Protein AF-A0A2Z2HRU5-F1 (afdb_monomer_lite)

Radius of gyration: 19.14 Å; chains: 1; bounding box: 54×34×49 Å

Sequence (165 aa):
MQARSKPFLSEEDFSVGLVSFEDIFLFKAVAERPDDIGDMATLVQTDLDFDVIESELERQVKLLGGEFFVTVVSESLERLDENEGIQTPLDDAVHEYYLRYMKGHELRMQLEEDTPKSVSELATELSVSDEEVERRYAYLEQYGFAERTSEGIRDTGKHDEFTRS

Foldseek 3Di:
DVVQWQWDDDDPVDTDTDDDLLVVLLCLLQLPDPCSLVVNVVSVVDPDDVVVNVVVLVVVCVVQLHLVSLLSSQVSQVVNCVPPVDHDPCNVVSVVSNVLRVLLVVLQVVAAAVDADALVRSCVVVVHDSVSSVSSVVRCVSSVQWDADPHHIHGDPDDGNDDRD

InterPro domains:
  IPR036390 Winged helix DNA-binding domain superfamily [SSF46785] (107-152)

pLDDT: mean 95.09, std 4.79, range [61.06, 98.69]

Organism: NCBI:txid745377

Structure (mmCIF, N/CA/C/O backbone):
data_AF-A0A2Z2HRU5-F1
#
_entry.id   AF-A0A2Z2HRU5-F1
#
loop_
_atom_site.group_PDB
_atom_site.id
_atom_site.type_symbol
_atom_site.label_atom_id
_atom_site.label_alt_id
_atom_site.label_comp_id
_atom_site.label_asym_id
_atom_site.label_entity_id
_atom_site.label_seq_id
_atom_site.pdbx_PDB_ins_code
_atom_site.Cartn_x
_atom_site.Cartn_y
_atom_site.Cartn_z
_atom_site.occupancy
_atom_site.B_iso_or_equiv
_atom_site.auth_seq_id
_atom_site.auth_comp_id
_atom_site.auth_asym_id
_atom_site.auth_atom_id
_atom_site.pdbx_PDB_model_num
ATOM 1 N N . MET A 1 1 ? 10.722 -8.686 -4.970 1.00 74.62 1 MET A N 1
ATOM 2 C CA . MET A 1 1 ? 11.668 -8.696 -6.111 1.00 74.62 1 MET A CA 1
ATOM 3 C C . MET A 1 1 ? 12.762 -9.772 -6.004 1.00 74.62 1 MET A C 1
ATOM 5 O O . MET A 1 1 ? 13.002 -10.455 -6.991 1.00 74.62 1 MET A O 1
ATOM 9 N N . GLN A 1 2 ? 13.367 -10.051 -4.834 1.00 76.12 2 GLN A N 1
ATOM 10 C CA . GLN A 1 2 ? 14.401 -11.108 -4.676 1.00 76.12 2 GLN A CA 1
ATOM 11 C C . GLN A 1 2 ? 14.011 -12.474 -5.276 1.00 76.12 2 GLN A C 1
ATOM 13 O O . GLN A 1 2 ? 14.784 -13.073 -6.020 1.00 76.12 2 GLN A O 1
ATOM 18 N N . ALA A 1 3 ? 12.787 -12.940 -5.021 1.00 80.19 3 ALA A N 1
ATOM 19 C CA . ALA A 1 3 ? 12.296 -14.224 -5.525 1.00 80.19 3 ALA A CA 1
ATOM 20 C C . ALA A 1 3 ? 12.125 -14.289 -7.059 1.00 80.19 3 ALA A C 1
ATOM 22 O O . ALA A 1 3 ? 11.909 -15.372 -7.592 1.00 80.19 3 ALA A O 1
ATOM 23 N N . ARG A 1 4 ? 12.194 -13.151 -7.764 1.00 86.69 4 ARG A N 1
ATOM 24 C CA . ARG A 1 4 ? 12.190 -13.076 -9.236 1.00 86.69 4 ARG A CA 1
ATOM 25 C C . ARG A 1 4 ? 13.591 -12.917 -9.832 1.00 86.69 4 ARG A C 1
ATOM 27 O O . ARG A 1 4 ? 13.749 -13.046 -11.044 1.00 86.69 4 ARG A O 1
ATOM 34 N N . SER A 1 5 ? 14.602 -12.647 -9.003 1.00 90.62 5 SER A N 1
ATOM 35 C CA . SER A 1 5 ? 15.974 -12.500 -9.482 1.00 90.62 5 SER A CA 1
ATOM 36 C C . SER A 1 5 ? 16.515 -13.826 -10.024 1.00 90.62 5 SER A C 1
ATOM 38 O O . SER A 1 5 ? 16.274 -14.896 -9.462 1.00 90.62 5 SER A O 1
ATOM 40 N N . LYS A 1 6 ? 17.251 -13.759 -11.135 1.00 91.19 6 LYS A N 1
ATOM 41 C CA . LYS A 1 6 ? 17.913 -14.914 -11.748 1.00 91.19 6 LYS A CA 1
ATOM 42 C C . LYS A 1 6 ? 19.358 -14.975 -11.256 1.00 91.19 6 LYS A C 1
ATOM 44 O O . LYS A 1 6 ? 20.077 -13.997 -11.460 1.00 91.19 6 LYS A O 1
ATOM 49 N N . PRO A 1 7 ? 19.814 -16.085 -10.653 1.00 91.94 7 PRO A N 1
ATOM 50 C CA . PRO A 1 7 ? 21.206 -16.221 -10.245 1.00 91.94 7 PRO A CA 1
ATOM 51 C C . PRO A 1 7 ? 22.148 -16.021 -11.435 1.00 91.94 7 PRO A C 1
ATOM 53 O O . PRO A 1 7 ? 21.916 -16.577 -12.509 1.00 91.94 7 PRO A O 1
ATOM 56 N N . PHE A 1 8 ? 23.203 -15.238 -11.241 1.00 93.94 8 PHE A N 1
ATOM 57 C CA . PHE A 1 8 ? 24.202 -14.955 -12.273 1.00 93.94 8 PHE A CA 1
ATOM 58 C C . PHE A 1 8 ? 25.611 -15.312 -11.821 1.00 93.94 8 PHE A C 1
ATOM 60 O O . PHE A 1 8 ? 26.344 -15.970 -12.554 1.00 93.94 8 PHE A O 1
ATOM 67 N N . LEU A 1 9 ? 25.964 -14.928 -10.597 1.00 93.88 9 LEU A N 1
ATOM 68 C CA . LEU A 1 9 ? 27.232 -15.278 -9.971 1.00 93.88 9 LEU A CA 1
ATOM 69 C C . LEU A 1 9 ? 26.985 -15.608 -8.503 1.00 93.88 9 LEU A C 1
ATOM 71 O O . LEU A 1 9 ? 26.186 -14.945 -7.846 1.00 93.88 9 LEU A O 1
ATOM 75 N N . SER A 1 10 ? 27.670 -16.621 -7.989 1.00 93.88 10 SER A N 1
ATOM 76 C CA . SER A 1 10 ? 27.694 -16.922 -6.562 1.00 93.88 10 SER A CA 1
ATOM 77 C C . SER A 1 10 ? 29.109 -17.328 -6.188 1.00 93.88 10 SER A C 1
ATOM 79 O O . SER A 1 10 ? 29.616 -18.319 -6.705 1.00 93.88 10 SER A O 1
ATOM 81 N N . GLU A 1 11 ? 29.714 -16.554 -5.300 1.00 93.69 11 GLU A N 1
ATOM 82 C CA . GLU A 1 11 ? 31.007 -16.821 -4.670 1.00 93.69 11 GLU A CA 1
ATOM 83 C C . GLU A 1 11 ? 30.781 -17.118 -3.177 1.00 93.69 11 GLU A C 1
ATOM 85 O O . GLU A 1 11 ? 29.647 -17.038 -2.699 1.00 93.69 11 GLU A O 1
ATOM 90 N N . GLU A 1 12 ? 31.834 -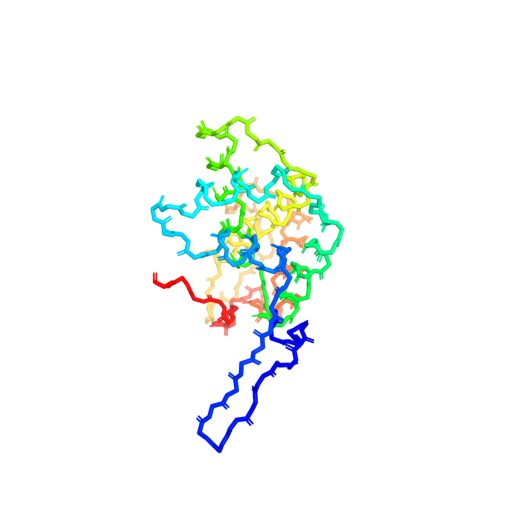17.465 -2.428 1.00 93.06 12 GLU A N 1
ATOM 91 C CA . GLU A 1 12 ? 31.705 -17.781 -0.992 1.00 93.06 12 GLU A CA 1
ATOM 92 C C . GLU A 1 12 ? 31.091 -16.626 -0.179 1.00 93.06 12 GLU A C 1
ATOM 94 O O . GLU A 1 12 ? 30.261 -16.871 0.695 1.00 93.06 12 GLU A O 1
ATOM 99 N N . ASP A 1 13 ? 31.440 -15.378 -0.508 1.00 94.62 13 ASP A N 1
ATOM 100 C CA . ASP A 1 13 ? 31.064 -14.199 0.285 1.00 94.62 13 ASP A CA 1
ATOM 101 C C . ASP A 1 13 ? 29.896 -13.383 -0.294 1.00 94.62 13 ASP A C 1
ATOM 103 O O . ASP A 1 13 ? 29.360 -12.505 0.386 1.00 94.62 13 ASP A O 1
ATOM 107 N N . PHE A 1 14 ? 29.494 -13.611 -1.550 1.00 92.69 14 PHE A N 1
ATOM 108 C CA . PHE A 1 14 ? 28.409 -12.842 -2.166 1.00 92.69 14 PHE A CA 1
ATOM 109 C C . PHE A 1 14 ? 27.714 -13.575 -3.314 1.00 92.69 14 PHE A C 1
ATOM 111 O O . PHE A 1 14 ? 28.268 -14.461 -3.962 1.00 92.69 14 PHE A O 1
ATOM 118 N N . SER A 1 15 ? 26.491 -13.136 -3.610 1.00 91.94 15 SER A N 1
ATOM 119 C CA . SER A 1 15 ? 25.736 -13.565 -4.786 1.00 91.94 15 SER A CA 1
ATOM 120 C C . SER A 1 15 ? 25.254 -12.363 -5.591 1.00 91.94 15 SER A C 1
ATOM 122 O O . SER A 1 15 ? 24.969 -11.296 -5.047 1.00 91.94 15 SER A O 1
ATOM 124 N N . VAL A 1 16 ? 25.182 -12.540 -6.907 1.00 91.88 16 VAL A N 1
ATOM 125 C CA . VAL A 1 16 ? 24.666 -11.571 -7.869 1.00 91.88 16 VAL A CA 1
ATOM 126 C C . VAL A 1 16 ? 23.464 -12.196 -8.554 1.00 91.88 16 VAL A C 1
ATOM 128 O O . VAL A 1 16 ? 23.573 -13.245 -9.197 1.00 91.88 16 VAL A O 1
ATOM 131 N N . GLY A 1 17 ? 22.320 -11.534 -8.421 1.00 92.25 17 GLY A N 1
ATOM 132 C CA . GLY A 1 17 ? 21.105 -11.844 -9.160 1.00 92.25 17 GLY A CA 1
ATOM 133 C C . GLY A 1 17 ? 20.848 -10.786 -10.227 1.00 92.25 17 GLY A C 1
ATOM 134 O O . GLY A 1 17 ? 20.980 -9.593 -9.962 1.00 92.25 17 GLY A O 1
ATOM 135 N N . LEU A 1 18 ? 20.459 -11.215 -11.423 1.00 93.62 18 LEU A N 1
ATOM 136 C CA . LEU A 1 18 ? 19.913 -10.326 -12.444 1.00 93.62 18 LEU A CA 1
ATOM 137 C C . LEU A 1 18 ? 18.430 -10.106 -12.168 1.00 93.62 18 LEU A C 1
ATOM 139 O O . LEU A 1 18 ? 17.693 -11.061 -11.912 1.00 93.62 18 LEU A O 1
ATOM 143 N N . VAL A 1 19 ? 18.001 -8.854 -12.248 1.00 93.50 19 VAL A N 1
ATOM 144 C CA . VAL A 1 19 ? 16.601 -8.446 -12.111 1.00 93.50 19 VAL A CA 1
ATOM 145 C C . VAL A 1 19 ? 16.074 -7.941 -13.448 1.00 93.50 19 VAL A C 1
ATOM 147 O O . VAL A 1 19 ? 16.844 -7.533 -14.318 1.00 93.50 19 VAL A O 1
ATOM 150 N N . SER A 1 20 ? 14.761 -8.033 -13.618 1.00 94.44 20 SER A N 1
ATOM 151 C CA . SER A 1 20 ? 14.069 -7.570 -14.820 1.00 94.44 20 SER A CA 1
ATOM 152 C C . SER A 1 20 ? 13.902 -6.044 -14.821 1.00 94.44 20 SER A C 1
ATOM 154 O O . SER A 1 20 ? 14.050 -5.414 -13.770 1.00 94.44 20 SER A O 1
ATOM 156 N N . PHE A 1 21 ? 13.613 -5.433 -15.975 1.00 96.31 21 PHE A N 1
ATOM 157 C CA . PHE A 1 21 ? 13.366 -3.986 -16.029 1.00 96.31 21 PHE A CA 1
ATOM 158 C C . PHE A 1 21 ? 12.082 -3.599 -15.294 1.00 96.31 21 PHE A C 1
ATOM 160 O O . PHE A 1 21 ? 12.036 -2.530 -14.700 1.00 96.31 21 PHE A O 1
ATOM 167 N N . GLU A 1 22 ? 11.106 -4.501 -15.226 1.00 96.81 22 GLU A N 1
ATOM 168 C CA . GLU A 1 22 ? 9.886 -4.372 -14.431 1.00 96.81 22 GLU A CA 1
ATOM 169 C C . GLU A 1 22 ? 10.207 -4.256 -12.933 1.00 96.81 22 GLU A C 1
ATOM 171 O O . GLU A 1 22 ? 9.690 -3.379 -12.243 1.00 96.81 22 GLU A O 1
ATOM 176 N N . ASP A 1 23 ? 11.108 -5.109 -12.426 1.00 95.06 23 ASP A N 1
ATOM 177 C CA . ASP A 1 23 ? 11.570 -5.020 -11.034 1.00 95.06 23 ASP A CA 1
ATOM 178 C C . ASP A 1 23 ? 12.363 -3.720 -10.804 1.00 95.06 23 ASP A C 1
ATOM 180 O O . ASP A 1 23 ? 12.217 -3.074 -9.770 1.00 95.06 23 ASP A O 1
ATOM 184 N N . ILE A 1 24 ? 13.199 -3.305 -11.765 1.00 95.06 24 ILE A N 1
ATOM 185 C CA . ILE A 1 24 ? 13.955 -2.048 -11.660 1.00 95.06 24 ILE A CA 1
ATOM 186 C C . ILE A 1 24 ? 13.005 -0.847 -11.640 1.00 95.06 24 ILE A C 1
ATOM 188 O O . ILE A 1 24 ? 13.186 0.031 -10.801 1.00 95.06 24 ILE A O 1
ATOM 192 N N . PHE A 1 25 ? 11.984 -0.816 -12.498 1.00 96.75 25 PHE A N 1
ATOM 193 C CA . PHE A 1 25 ? 10.973 0.240 -12.514 1.00 96.75 25 PHE A CA 1
ATOM 194 C C . PHE A 1 25 ? 10.285 0.360 -11.151 1.00 96.75 25 PHE A C 1
ATOM 196 O O . PHE A 1 25 ? 10.243 1.447 -10.578 1.00 96.75 25 PHE A O 1
ATOM 203 N N . LEU A 1 26 ? 9.840 -0.761 -10.575 1.00 95.19 26 LEU A N 1
ATOM 204 C CA . LEU A 1 26 ? 9.202 -0.759 -9.260 1.00 95.19 26 LEU A CA 1
ATOM 205 C C . LEU A 1 26 ? 10.170 -0.351 -8.135 1.00 95.19 26 LEU A C 1
ATOM 207 O O . LEU A 1 26 ? 9.774 0.353 -7.210 1.00 95.19 26 LEU A O 1
ATOM 211 N N . PHE A 1 27 ? 11.450 -0.735 -8.209 1.00 93.56 27 PHE A N 1
ATOM 212 C CA . PHE A 1 27 ? 12.460 -0.241 -7.268 1.00 93.56 27 PHE A CA 1
ATOM 213 C C . PHE A 1 27 ? 12.636 1.275 -7.355 1.00 93.56 27 PHE A C 1
ATOM 215 O O . PHE A 1 27 ? 12.783 1.927 -6.323 1.00 93.56 27 PHE A O 1
ATOM 222 N N . LYS A 1 28 ? 12.635 1.833 -8.568 1.00 95.31 28 LYS A N 1
ATOM 223 C CA . LYS A 1 28 ? 12.759 3.276 -8.796 1.00 95.31 28 LYS A CA 1
ATOM 224 C C . LYS A 1 28 ? 11.549 4.032 -8.262 1.00 95.31 28 LYS A C 1
ATOM 226 O O . LYS A 1 28 ? 11.731 5.010 -7.546 1.00 95.31 28 LYS A O 1
ATOM 231 N N . ALA A 1 29 ? 10.350 3.499 -8.484 1.00 95.00 29 ALA A N 1
ATOM 232 C CA . ALA A 1 29 ? 9.105 4.067 -7.975 1.00 95.00 29 ALA A CA 1
ATOM 233 C C . ALA A 1 29 ? 9.037 4.160 -6.438 1.00 95.00 29 ALA A C 1
ATOM 235 O O . ALA A 1 29 ? 8.213 4.898 -5.910 1.00 95.00 29 ALA A O 1
ATOM 236 N N . VAL A 1 30 ? 9.881 3.428 -5.707 1.00 93.38 30 VAL A N 1
ATOM 237 C CA . VAL A 1 30 ? 9.839 3.372 -4.233 1.00 93.38 30 VAL A CA 1
ATOM 238 C C . VAL A 1 30 ? 11.080 3.981 -3.588 1.00 93.38 30 VAL A C 1
ATOM 240 O O . VAL A 1 30 ? 11.063 4.318 -2.411 1.00 93.38 30 VAL A O 1
ATOM 243 N N . ALA A 1 31 ? 12.185 4.106 -4.323 1.00 90.75 31 ALA A N 1
ATOM 244 C CA . ALA A 1 31 ? 13.446 4.564 -3.751 1.00 90.75 31 ALA A CA 1
ATOM 245 C C . ALA A 1 31 ? 13.527 6.088 -3.564 1.00 90.75 31 ALA A C 1
ATOM 247 O O . ALA A 1 31 ? 14.392 6.547 -2.819 1.00 90.75 31 ALA A O 1
ATOM 248 N N . GLU A 1 32 ? 12.648 6.848 -4.225 1.00 86.44 32 GLU A N 1
ATOM 249 C CA . GLU A 1 32 ? 12.450 8.292 -4.035 1.00 86.44 32 GLU A CA 1
ATOM 250 C C . GLU A 1 32 ? 13.706 9.166 -4.190 1.00 86.44 32 GLU A C 1
ATOM 252 O O . GLU A 1 32 ? 13.787 10.275 -3.653 1.00 86.44 32 GLU A O 1
ATOM 257 N N . ARG A 1 33 ? 14.705 8.712 -4.949 1.00 90.12 33 ARG A N 1
ATOM 258 C CA . ARG A 1 33 ? 15.916 9.500 -5.196 1.00 90.12 33 ARG A CA 1
ATOM 259 C C . ARG A 1 33 ? 15.648 10.562 -6.265 1.00 90.12 33 ARG A C 1
ATOM 261 O O . ARG A 1 33 ? 14.771 10.376 -7.110 1.00 90.12 33 ARG A O 1
ATOM 268 N N . PRO A 1 34 ? 16.425 11.663 -6.277 1.00 88.19 34 PRO A N 1
ATOM 269 C CA . PRO A 1 34 ? 16.215 12.768 -7.214 1.00 88.19 34 PRO A CA 1
ATOM 270 C C . PRO A 1 34 ? 16.119 12.349 -8.688 1.00 88.19 34 PRO A C 1
ATOM 272 O O . PRO A 1 34 ? 15.274 12.876 -9.404 1.00 88.19 34 PRO A O 1
ATOM 275 N N . ASP A 1 35 ? 16.931 11.378 -9.112 1.00 92.75 35 ASP A N 1
ATOM 276 C CA . ASP A 1 35 ? 17.017 10.949 -10.514 1.00 92.75 35 ASP A CA 1
ATOM 277 C C . ASP A 1 35 ? 16.051 9.799 -10.868 1.00 92.75 35 ASP A C 1
ATOM 279 O O . ASP A 1 35 ? 15.930 9.433 -12.037 1.00 92.75 35 ASP A O 1
ATOM 283 N N . ASP A 1 36 ? 15.340 9.224 -9.888 1.00 96.12 36 ASP A N 1
ATOM 284 C CA . ASP A 1 36 ? 14.559 7.999 -10.107 1.00 96.12 36 ASP A CA 1
ATOM 285 C C . ASP A 1 36 ? 13.385 8.213 -11.083 1.00 96.12 36 ASP A C 1
ATOM 287 O O . ASP A 1 36 ? 13.067 7.304 -11.845 1.00 96.12 36 ASP A O 1
ATOM 291 N N . ILE A 1 37 ? 12.793 9.415 -11.140 1.00 96.75 37 ILE A N 1
ATOM 292 C CA . ILE A 1 37 ? 11.711 9.734 -12.093 1.00 96.75 37 ILE A CA 1
ATOM 293 C C . ILE A 1 37 ? 12.220 9.743 -13.543 1.00 96.75 37 ILE A C 1
ATOM 295 O O . ILE A 1 37 ? 11.576 9.177 -14.424 1.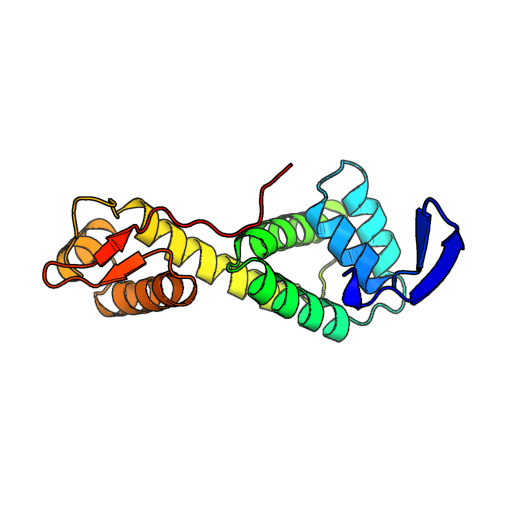00 96.75 37 ILE A O 1
ATOM 299 N N . GLY A 1 38 ? 13.402 10.313 -13.795 1.00 96.19 38 GLY A N 1
ATOM 300 C CA . GLY A 1 38 ? 14.013 10.294 -15.130 1.00 96.19 38 GLY A CA 1
ATOM 301 C C . GLY A 1 38 ? 14.407 8.877 -15.568 1.00 96.19 38 GLY A C 1
ATOM 302 O O . GLY A 1 38 ? 14.242 8.501 -16.734 1.00 96.19 38 GLY A O 1
ATOM 303 N N . ASP A 1 39 ? 14.864 8.054 -14.620 1.00 96.88 39 ASP A N 1
ATOM 304 C CA . ASP A 1 39 ? 15.118 6.631 -14.858 1.00 96.88 39 ASP A CA 1
ATOM 305 C C . ASP A 1 39 ? 13.817 5.876 -15.183 1.00 96.88 39 ASP A C 1
ATOM 307 O O . ASP A 1 39 ? 13.785 5.093 -16.134 1.00 96.88 39 ASP A O 1
ATOM 311 N N . MET A 1 40 ? 12.729 6.133 -14.446 1.00 97.44 40 MET A N 1
ATOM 312 C CA . MET A 1 40 ? 11.402 5.574 -14.732 1.00 97.44 40 MET A CA 1
ATOM 313 C C . MET A 1 40 ? 10.922 5.961 -16.133 1.00 97.44 40 MET A C 1
ATOM 315 O O . MET A 1 40 ? 10.533 5.080 -16.896 1.00 97.44 40 MET A O 1
ATOM 319 N N . ALA A 1 41 ? 11.022 7.236 -16.513 1.00 96.81 41 ALA A N 1
ATOM 320 C CA . ALA A 1 41 ? 10.653 7.710 -17.847 1.00 96.81 41 ALA A CA 1
ATOM 321 C C . ALA A 1 41 ? 11.448 7.011 -18.961 1.00 96.81 41 ALA A C 1
ATOM 323 O O . ALA A 1 41 ? 10.899 6.677 -20.012 1.00 96.81 41 ALA A O 1
ATOM 324 N N . THR A 1 42 ? 12.733 6.739 -18.720 1.00 96.62 42 THR A N 1
ATOM 325 C CA . THR A 1 42 ? 13.578 5.979 -19.653 1.00 96.62 42 THR A CA 1
ATOM 326 C C . THR A 1 42 ? 13.131 4.520 -19.753 1.00 96.62 42 THR A C 1
ATOM 328 O O . THR A 1 42 ? 13.079 3.966 -20.851 1.00 96.62 42 THR A O 1
ATOM 331 N N . LEU A 1 43 ? 12.784 3.889 -18.628 1.00 96.81 43 LEU A N 1
ATOM 332 C CA . LEU A 1 43 ? 12.318 2.501 -18.594 1.00 96.81 43 LEU A CA 1
ATOM 333 C C . LEU A 1 43 ? 10.957 2.336 -19.280 1.00 96.81 43 LEU A C 1
ATOM 335 O O . LEU A 1 43 ? 10.780 1.371 -20.015 1.00 96.81 43 LEU A O 1
ATOM 339 N N . VAL A 1 44 ? 10.026 3.280 -19.122 1.00 95.06 44 VAL A N 1
ATOM 340 C CA . VAL A 1 44 ? 8.702 3.231 -19.777 1.00 95.06 44 VAL A CA 1
ATOM 341 C C . VAL A 1 44 ? 8.798 3.269 -21.307 1.00 95.06 44 VAL A C 1
ATOM 343 O O . VAL A 1 44 ? 7.935 2.728 -21.987 1.00 95.06 44 VAL A O 1
ATOM 346 N N . GLN A 1 45 ? 9.863 3.844 -21.875 1.00 90.38 45 GLN A N 1
ATOM 347 C CA . GLN A 1 45 ? 10.104 3.825 -23.328 1.00 90.38 45 GLN A CA 1
ATOM 348 C C . GLN A 1 45 ? 10.582 2.458 -23.852 1.00 90.38 45 GLN A C 1
ATOM 350 O O . GLN A 1 45 ? 10.778 2.289 -25.059 1.00 90.38 45 GLN A O 1
ATOM 355 N N . THR A 1 46 ? 10.809 1.495 -22.959 1.00 91.19 46 THR A N 1
ATOM 356 C CA . THR A 1 46 ? 11.110 0.103 -23.303 1.00 91.19 46 THR A CA 1
ATOM 357 C C . THR A 1 46 ? 9.819 -0.724 -23.374 1.00 91.19 46 THR A C 1
ATOM 359 O O . THR A 1 46 ? 8.722 -0.194 -23.229 1.00 91.19 46 THR A O 1
ATOM 362 N N . ASP A 1 47 ? 9.929 -2.027 -23.623 1.00 92.50 47 ASP A N 1
ATOM 363 C CA . ASP A 1 47 ? 8.779 -2.941 -23.700 1.00 92.50 47 ASP A CA 1
ATOM 364 C C . ASP A 1 47 ? 8.464 -3.522 -22.308 1.00 92.50 47 ASP A C 1
ATOM 366 O O . ASP A 1 47 ? 8.607 -4.723 -22.086 1.00 92.50 47 ASP A O 1
ATOM 370 N N . LEU A 1 48 ? 8.152 -2.646 -21.339 1.00 96.69 48 LEU A N 1
ATOM 371 C CA . LEU A 1 48 ? 7.784 -3.070 -19.983 1.00 96.69 48 LEU A CA 1
ATOM 372 C C . LEU A 1 48 ? 6.451 -3.816 -19.999 1.00 96.69 48 LEU A C 1
ATOM 374 O O . LEU A 1 48 ? 5.445 -3.310 -20.499 1.00 96.69 48 LEU A O 1
ATOM 378 N N . ASP A 1 49 ? 6.428 -4.977 -19.353 1.00 97.06 49 ASP A N 1
ATOM 379 C CA . ASP A 1 49 ? 5.188 -5.690 -19.065 1.00 97.06 49 ASP A CA 1
ATOM 380 C C . ASP A 1 49 ? 4.571 -5.162 -17.756 1.00 97.06 49 ASP A C 1
ATOM 382 O O . ASP A 1 49 ? 4.997 -5.506 -16.648 1.00 97.06 49 ASP A O 1
ATOM 386 N N . PHE A 1 50 ? 3.572 -4.284 -17.876 1.00 96.38 50 PHE A N 1
ATOM 387 C CA . PHE A 1 50 ? 2.903 -3.682 -16.720 1.00 96.38 50 PHE A CA 1
ATOM 388 C C . PHE A 1 50 ? 2.049 -4.678 -15.925 1.00 96.38 50 PHE A C 1
ATOM 390 O O . PHE A 1 50 ? 1.951 -4.517 -14.709 1.00 96.38 50 PHE A O 1
ATOM 397 N N . ASP A 1 51 ? 1.551 -5.754 -16.541 1.00 96.81 51 ASP A N 1
ATOM 398 C CA . ASP A 1 51 ? 0.817 -6.811 -15.828 1.00 96.81 51 ASP A CA 1
ATOM 399 C C . ASP A 1 51 ? 1.758 -7.541 -14.848 1.00 96.81 51 ASP A C 1
ATOM 401 O O . ASP A 1 51 ? 1.384 -7.932 -13.734 1.00 96.81 51 ASP A O 1
ATOM 405 N N . VAL A 1 52 ? 3.029 -7.698 -15.236 1.00 95.88 52 VAL A N 1
ATOM 406 C CA . VAL A 1 52 ? 4.086 -8.253 -14.377 1.00 95.88 52 VAL A CA 1
ATOM 407 C C . VAL A 1 52 ? 4.453 -7.302 -13.231 1.00 95.88 52 VAL A C 1
ATOM 409 O O . VAL A 1 52 ? 4.801 -7.772 -12.138 1.00 95.88 52 VAL A O 1
ATOM 412 N N . ILE A 1 53 ? 4.401 -5.985 -13.448 1.00 96.56 53 ILE A N 1
ATOM 413 C CA . ILE A 1 53 ? 4.642 -4.984 -12.395 1.00 96.56 53 ILE A CA 1
ATOM 414 C C . ILE A 1 53 ? 3.475 -4.979 -11.401 1.00 96.56 53 ILE A C 1
ATOM 416 O O . ILE A 1 53 ? 3.711 -5.059 -10.195 1.00 96.56 53 ILE A O 1
ATOM 420 N N . GLU A 1 54 ? 2.234 -4.978 -11.888 1.00 96.75 54 GLU A N 1
ATOM 421 C CA . GLU A 1 54 ? 1.021 -5.050 -11.067 1.00 96.75 54 GLU A CA 1
ATOM 422 C C . GLU A 1 54 ? 0.992 -6.327 -10.213 1.00 96.75 54 GLU A C 1
ATOM 424 O O . GLU A 1 54 ? 0.824 -6.279 -8.993 1.00 96.75 54 GLU A O 1
ATOM 429 N N . SER A 1 55 ? 1.299 -7.479 -10.814 1.00 95.75 55 SER A N 1
ATOM 430 C CA . SER A 1 55 ? 1.389 -8.753 -10.089 1.00 95.75 55 SER A CA 1
ATOM 431 C C . SER A 1 55 ? 2.440 -8.728 -8.968 1.00 95.75 55 SER A C 1
ATOM 433 O O . SER A 1 55 ? 2.282 -9.368 -7.922 1.00 95.75 55 SER A O 1
ATOM 435 N N . GLU A 1 56 ? 3.548 -8.009 -9.168 1.00 95.62 56 GLU A N 1
ATOM 436 C CA . GLU A 1 56 ? 4.570 -7.843 -8.135 1.00 95.62 56 GLU A CA 1
ATOM 437 C C . GLU A 1 56 ? 4.145 -6.866 -7.046 1.00 95.62 56 GLU A C 1
ATOM 439 O O . GLU A 1 56 ? 4.419 -7.152 -5.881 1.00 95.62 56 GLU A O 1
ATOM 444 N N . LEU A 1 57 ? 3.460 -5.774 -7.397 1.00 95.50 57 LEU A N 1
ATOM 445 C CA . LEU A 1 57 ? 2.837 -4.847 -6.449 1.00 95.50 57 LEU A CA 1
ATOM 446 C C . LEU A 1 57 ? 1.923 -5.606 -5.482 1.00 95.50 57 LEU A C 1
ATOM 448 O O . LEU A 1 57 ? 2.128 -5.545 -4.268 1.00 95.50 57 LEU A O 1
ATOM 452 N N . GLU A 1 58 ? 0.999 -6.421 -5.999 1.00 95.38 58 GLU A N 1
ATOM 453 C CA . GLU A 1 58 ? 0.115 -7.246 -5.167 1.00 95.38 58 GLU A CA 1
ATOM 454 C C . GLU A 1 58 ? 0.886 -8.205 -4.252 1.00 95.38 58 GLU A C 1
ATOM 456 O O . GLU A 1 58 ? 0.502 -8.459 -3.104 1.00 95.38 58 GLU A O 1
ATOM 461 N N . ARG A 1 59 ? 1.974 -8.791 -4.764 1.00 94.62 59 ARG A N 1
ATOM 462 C CA . ARG A 1 59 ? 2.816 -9.693 -3.979 1.00 94.62 59 ARG A CA 1
ATOM 463 C C . ARG A 1 59 ? 3.534 -8.941 -2.865 1.00 94.62 59 ARG A C 1
ATOM 465 O O . ARG A 1 59 ? 3.613 -9.473 -1.760 1.00 94.62 59 ARG A O 1
ATOM 472 N N . GLN A 1 60 ? 4.047 -7.741 -3.133 1.00 93.69 60 GLN A N 1
ATOM 473 C CA . GLN A 1 60 ? 4.693 -6.910 -2.118 1.00 93.69 60 GLN A CA 1
ATOM 474 C C . GLN A 1 60 ? 3.699 -6.494 -1.033 1.00 93.69 60 GLN A C 1
ATOM 476 O O . GLN A 1 60 ? 4.023 -6.649 0.138 1.00 93.69 60 GLN A O 1
ATOM 481 N N . VAL A 1 61 ? 2.467 -6.111 -1.384 1.00 95.06 61 VAL A N 1
ATOM 482 C CA . VAL A 1 61 ? 1.403 -5.824 -0.399 1.00 95.06 61 VAL A CA 1
ATOM 483 C C . VAL A 1 61 ? 1.178 -7.005 0.551 1.00 95.06 61 VAL A C 1
ATOM 485 O O . VAL A 1 61 ? 1.140 -6.843 1.770 1.00 95.06 61 VAL A O 1
ATOM 488 N N . LYS A 1 62 ? 1.084 -8.226 0.006 1.00 93.94 62 LYS A N 1
ATOM 489 C CA . LYS A 1 62 ? 0.915 -9.450 0.809 1.00 93.94 62 LYS A CA 1
ATOM 490 C C . LYS A 1 62 ? 2.125 -9.737 1.700 1.00 93.94 62 LYS A C 1
ATOM 492 O O . LYS A 1 62 ? 1.943 -10.197 2.822 1.00 93.94 62 LYS A O 1
ATOM 497 N N . LEU A 1 63 ? 3.338 -9.503 1.199 1.00 93.62 63 LEU A N 1
ATOM 498 C CA . LEU A 1 63 ? 4.579 -9.733 1.944 1.00 93.62 63 LEU A CA 1
ATOM 499 C C . LEU A 1 63 ? 4.768 -8.721 3.077 1.00 93.62 63 LEU A C 1
ATOM 501 O O . LEU A 1 63 ? 5.162 -9.119 4.164 1.00 93.62 63 LEU A O 1
ATOM 505 N N . LEU A 1 64 ? 4.470 -7.448 2.823 1.00 94.19 64 LEU A N 1
ATOM 506 C CA . LEU A 1 64 ? 4.661 -6.345 3.768 1.00 94.19 64 LEU A CA 1
ATOM 507 C C . LEU A 1 64 ? 3.518 -6.233 4.783 1.00 94.19 64 LEU A C 1
ATOM 509 O O . LEU A 1 64 ? 3.640 -5.527 5.781 1.00 94.19 64 LEU A O 1
ATOM 513 N N . GLY A 1 65 ? 2.400 -6.921 4.538 1.00 94.81 65 GLY A N 1
ATOM 514 C CA . GLY A 1 65 ? 1.250 -6.910 5.434 1.00 94.81 65 GLY A CA 1
ATOM 515 C C . GLY A 1 65 ? 0.510 -5.573 5.454 1.00 94.81 65 GLY A C 1
ATOM 516 O O . GLY A 1 65 ? -0.084 -5.241 6.476 1.00 94.81 65 GLY A O 1
ATOM 517 N N . GLY A 1 66 ? 0.532 -4.828 4.346 1.00 94.62 66 GLY A N 1
ATOM 518 C CA . GLY A 1 66 ? -0.192 -3.570 4.184 1.00 94.62 66 GLY A CA 1
ATOM 519 C C . GLY A 1 66 ? 0.121 -2.866 2.867 1.00 94.62 66 GLY A C 1
ATOM 520 O O . GLY A 1 66 ? 0.894 -3.352 2.042 1.00 94.62 66 GLY A O 1
ATOM 521 N N . GLU A 1 67 ? -0.524 -1.719 2.664 1.00 96.06 67 GLU A N 1
ATOM 522 C CA . GLU A 1 67 ? -0.548 -1.006 1.379 1.00 96.06 67 GLU A CA 1
ATOM 523 C C . GLU A 1 67 ? 0.247 0.309 1.392 1.00 96.06 67 GLU A C 1
ATOM 525 O O . GLU A 1 67 ? 0.283 0.991 0.372 1.00 96.06 67 GLU A O 1
ATOM 530 N N . PHE A 1 68 ? 0.937 0.657 2.488 1.00 94.62 68 PHE A N 1
ATOM 531 C CA . PHE A 1 68 ? 1.714 1.903 2.570 1.00 94.62 68 PHE A CA 1
ATOM 532 C C . PHE A 1 68 ? 2.802 1.998 1.491 1.00 94.62 68 PHE A C 1
ATOM 534 O O . PHE A 1 68 ? 2.998 3.041 0.882 1.00 94.62 68 PHE A O 1
ATOM 541 N N . PHE A 1 69 ? 3.448 0.883 1.150 1.00 94.38 69 PHE A N 1
ATOM 542 C CA . PHE A 1 69 ? 4.365 0.817 0.007 1.00 94.38 69 PHE A CA 1
ATOM 543 C C . PHE A 1 69 ? 3.733 1.323 -1.304 1.00 94.38 69 PHE A C 1
ATOM 545 O O . PHE A 1 69 ? 4.389 2.003 -2.091 1.00 94.38 69 PHE A O 1
ATOM 552 N N . VAL A 1 70 ? 2.450 1.026 -1.535 1.00 96.31 70 VAL A N 1
ATOM 553 C CA . VAL A 1 70 ? 1.744 1.423 -2.760 1.00 96.31 70 VAL A CA 1
ATOM 554 C C . VAL A 1 70 ? 1.464 2.925 -2.777 1.00 96.31 70 VAL A C 1
ATOM 556 O O . VAL A 1 70 ? 1.413 3.511 -3.854 1.00 96.31 7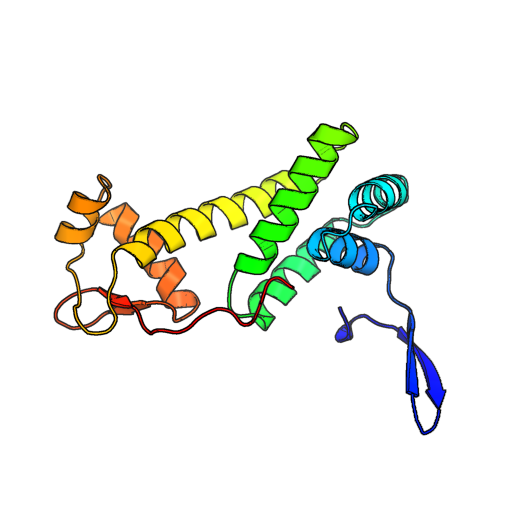0 VAL A O 1
ATOM 559 N N . THR A 1 71 ? 1.365 3.587 -1.617 1.00 95.75 71 THR A N 1
ATOM 560 C CA . THR A 1 71 ? 1.221 5.052 -1.584 1.00 95.75 71 THR A CA 1
ATOM 561 C C . THR A 1 71 ? 2.481 5.743 -2.096 1.00 95.75 71 THR A C 1
ATOM 563 O O . THR A 1 71 ? 2.372 6.717 -2.830 1.00 95.75 71 THR A O 1
ATOM 566 N N . VAL A 1 72 ? 3.668 5.209 -1.789 1.00 95.38 72 VAL A N 1
ATOM 567 C CA . VAL A 1 72 ? 4.938 5.731 -2.327 1.00 95.38 72 VAL A CA 1
ATOM 568 C C . VAL A 1 72 ? 5.022 5.522 -3.839 1.00 95.38 72 VAL A C 1
ATOM 570 O O . VAL A 1 72 ? 5.425 6.420 -4.574 1.00 95.38 72 VAL A O 1
ATOM 573 N N . VAL A 1 73 ? 4.579 4.359 -4.324 1.00 96.81 73 VAL A N 1
ATOM 574 C CA . VAL A 1 73 ? 4.481 4.105 -5.769 1.00 96.81 73 VAL A CA 1
ATOM 575 C C . VAL A 1 73 ? 3.522 5.100 -6.427 1.00 96.81 73 VAL A C 1
ATOM 577 O O . VAL A 1 73 ? 3.863 5.658 -7.465 1.00 96.81 73 VAL A O 1
ATOM 580 N N . SER A 1 74 ? 2.367 5.369 -5.807 1.00 97.31 74 SER A N 1
ATOM 581 C CA . SER A 1 74 ? 1.392 6.357 -6.287 1.00 97.31 74 SER A CA 1
ATOM 582 C C . SER A 1 74 ? 1.999 7.754 -6.406 1.00 97.31 74 SER A C 1
ATOM 584 O O . SER A 1 74 ? 1.821 8.393 -7.438 1.00 97.31 74 SER A O 1
ATOM 586 N N . GLU A 1 75 ? 2.742 8.211 -5.391 1.00 95.88 75 GLU A N 1
ATOM 587 C CA . GLU A 1 75 ? 3.448 9.503 -5.413 1.00 95.88 75 GLU A CA 1
ATOM 588 C C . GLU A 1 75 ? 4.459 9.567 -6.572 1.00 95.88 75 GLU A C 1
ATOM 590 O O . GLU A 1 75 ? 4.590 10.587 -7.250 1.00 95.88 75 GLU A O 1
ATOM 595 N N . SER A 1 76 ? 5.176 8.474 -6.838 1.00 96.62 76 SER A N 1
ATOM 596 C CA . SER A 1 76 ? 6.132 8.418 -7.949 1.00 96.62 76 SER A CA 1
ATOM 597 C C . SER A 1 76 ? 5.464 8.400 -9.324 1.00 96.62 76 SER A C 1
ATOM 599 O O . SER A 1 76 ? 6.003 9.008 -10.246 1.00 96.62 76 SER A O 1
ATOM 601 N N . LEU A 1 77 ? 4.312 7.739 -9.478 1.00 97.38 77 LEU A N 1
ATOM 602 C CA . LEU A 1 77 ? 3.538 7.770 -10.727 1.00 97.38 77 LEU A CA 1
ATOM 603 C C . LEU A 1 77 ? 2.948 9.162 -10.986 1.00 97.38 77 LEU A C 1
ATOM 605 O O . LEU A 1 77 ? 3.056 9.664 -12.100 1.00 97.38 77 LEU A O 1
ATOM 609 N N . GLU A 1 78 ? 2.431 9.833 -9.952 1.00 96.94 78 GLU A N 1
ATOM 610 C CA . GLU A 1 78 ? 1.978 11.227 -10.051 1.00 96.94 78 GLU A CA 1
ATOM 611 C C . G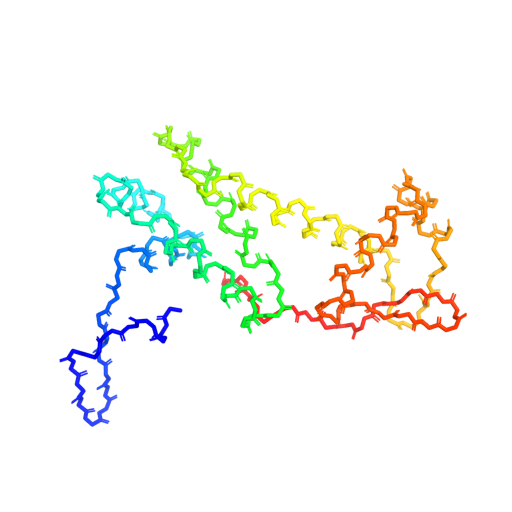LU A 1 78 ? 3.126 12.143 -10.497 1.00 96.94 78 GLU A C 1
ATOM 613 O O . GLU A 1 78 ? 2.998 12.889 -11.462 1.00 96.94 78 GLU A O 1
ATOM 618 N N . ARG A 1 79 ? 4.306 12.014 -9.879 1.00 96.69 79 ARG A N 1
ATOM 619 C CA . ARG A 1 79 ? 5.499 12.779 -10.277 1.00 96.69 79 ARG A CA 1
ATOM 620 C C . ARG A 1 79 ? 5.990 12.451 -11.685 1.00 96.69 79 ARG A C 1
ATOM 622 O O . ARG A 1 79 ? 6.618 13.308 -12.309 1.00 96.69 79 ARG A O 1
ATOM 629 N N . LEU A 1 80 ? 5.794 11.224 -12.159 1.00 96.88 80 LEU A N 1
ATOM 630 C CA . LEU A 1 80 ? 6.140 10.829 -13.521 1.00 96.88 80 LEU A CA 1
ATOM 631 C C . LEU A 1 80 ? 5.217 11.526 -14.534 1.00 96.88 80 LEU A C 1
ATOM 633 O O . LEU A 1 80 ? 5.707 12.060 -15.530 1.00 96.88 80 LEU A O 1
ATOM 637 N N . ASP A 1 81 ? 3.919 11.608 -14.245 1.00 97.44 81 ASP A N 1
ATOM 638 C CA . ASP A 1 81 ? 2.968 12.366 -15.062 1.00 97.44 81 ASP A CA 1
ATOM 639 C C . ASP A 1 81 ? 3.264 13.876 -15.008 1.00 97.44 81 ASP A C 1
ATOM 641 O O . ASP A 1 81 ? 3.436 14.526 -16.036 1.00 97.44 81 ASP A O 1
ATOM 645 N N . GLU A 1 82 ? 3.446 14.446 -13.816 1.00 96.81 82 GLU A N 1
ATOM 646 C CA . GLU A 1 82 ? 3.678 15.886 -13.648 1.00 96.81 82 GLU A CA 1
ATOM 647 C C . GLU A 1 82 ? 4.975 16.388 -14.300 1.00 96.81 82 GLU A C 1
ATOM 649 O O . GLU A 1 82 ? 4.992 17.470 -14.896 1.00 96.81 82 GLU A O 1
ATOM 654 N N . ASN A 1 83 ? 6.074 15.636 -14.169 1.00 96.12 83 ASN A N 1
ATOM 655 C CA . ASN A 1 83 ? 7.392 16.083 -14.631 1.00 96.12 83 ASN A CA 1
ATOM 656 C C . ASN A 1 83 ? 7.676 15.698 -16.085 1.00 96.12 83 ASN A C 1
ATOM 658 O O . ASN A 1 83 ? 8.345 16.452 -16.792 1.00 96.12 83 ASN A O 1
ATOM 662 N N . GLU A 1 84 ? 7.183 14.538 -16.525 1.00 96.06 84 GLU A N 1
ATOM 663 C CA . GLU A 1 84 ? 7.535 13.950 -17.823 1.00 96.06 84 GLU A CA 1
ATOM 664 C C . GLU A 1 84 ? 6.316 13.780 -18.750 1.00 96.06 84 GLU A C 1
ATOM 666 O O . GLU A 1 84 ? 6.485 13.489 -19.935 1.00 96.06 84 GLU A O 1
ATOM 671 N N . GLY A 1 85 ? 5.089 13.996 -18.258 1.00 96.75 85 GLY A N 1
ATOM 672 C CA . GLY A 1 85 ? 3.848 13.829 -19.025 1.00 96.75 85 GLY A CA 1
ATOM 673 C C . GLY A 1 85 ? 3.535 12.372 -19.363 1.00 96.75 85 GLY A C 1
ATOM 674 O O . GLY A 1 85 ? 2.945 12.100 -20.414 1.00 96.75 85 GLY A O 1
ATOM 675 N N . ILE A 1 86 ? 4.014 11.433 -18.542 1.00 97.00 86 ILE A N 1
ATOM 676 C CA . ILE A 1 86 ? 3.900 9.994 -18.777 1.00 97.00 86 ILE A CA 1
ATOM 677 C C . ILE A 1 86 ? 2.911 9.389 -17.782 1.00 97.00 86 ILE A C 1
ATOM 679 O O . ILE A 1 86 ? 3.206 9.265 -16.597 1.00 97.00 86 ILE A O 1
ATOM 683 N N . GLN A 1 87 ? 1.781 8.931 -18.314 1.00 96.75 87 GLN A N 1
ATOM 684 C CA . GLN A 1 87 ? 0.823 8.076 -17.616 1.00 96.75 87 GLN A CA 1
ATOM 685 C C . GLN A 1 87 ? 1.126 6.603 -17.894 1.00 96.75 87 GLN A C 1
ATOM 687 O O . GLN A 1 87 ? 1.618 6.250 -18.974 1.00 96.75 87 GLN A O 1
ATOM 692 N N . THR A 1 88 ? 0.820 5.733 -16.937 1.00 96.06 88 THR A N 1
ATOM 693 C CA . THR A 1 88 ? 1.077 4.295 -17.035 1.00 96.06 88 THR A CA 1
ATOM 694 C C . THR A 1 88 ? -0.208 3.480 -16.896 1.00 96.06 88 THR A C 1
ATOM 696 O O . THR A 1 88 ? -1.158 3.915 -16.249 1.00 96.06 88 THR A O 1
ATOM 699 N N . PRO A 1 89 ? -0.253 2.244 -17.428 1.00 96.88 89 PRO A N 1
ATOM 700 C CA . PRO A 1 89 ? -1.372 1.337 -17.168 1.00 96.88 89 PRO A CA 1
ATOM 701 C C . PRO A 1 89 ? -1.612 1.025 -15.679 1.00 96.88 89 PRO A C 1
ATOM 703 O O . PRO A 1 89 ? -2.669 0.504 -15.343 1.00 96.88 89 PRO A O 1
ATOM 706 N N . LEU A 1 90 ? -0.656 1.333 -14.790 1.00 96.94 90 LEU A N 1
ATOM 707 C CA . LEU A 1 90 ? -0.776 1.106 -13.347 1.00 96.94 90 LEU A CA 1
ATOM 708 C C . LEU A 1 90 ? -1.563 2.201 -12.623 1.00 96.94 90 LEU A C 1
ATOM 710 O O . LEU A 1 90 ? -1.947 1.976 -11.476 1.00 96.94 90 LEU A O 1
ATOM 714 N N . ASP A 1 91 ? -1.767 3.367 -13.243 1.00 96.50 91 ASP A N 1
ATOM 715 C CA . ASP A 1 91 ? -2.236 4.571 -12.548 1.00 96.50 91 ASP A CA 1
ATOM 716 C C . ASP A 1 91 ? -3.581 4.330 -11.847 1.00 96.50 91 ASP A C 1
ATOM 718 O O . ASP A 1 91 ? -3.717 4.615 -10.658 1.00 96.50 91 ASP A O 1
ATOM 722 N N . ASP A 1 92 ? -4.542 3.712 -12.542 1.00 96.56 92 ASP A N 1
ATOM 723 C C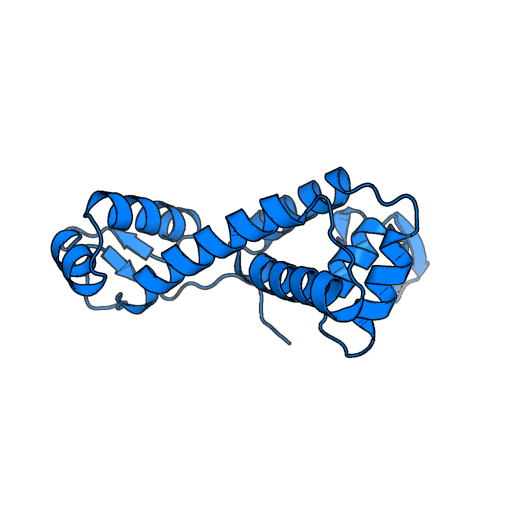A . ASP A 1 92 ? -5.862 3.404 -11.981 1.00 96.56 92 ASP A CA 1
ATOM 724 C C . ASP A 1 92 ? -5.765 2.407 -10.814 1.00 96.56 92 ASP A C 1
ATOM 726 O O . ASP A 1 92 ? -6.299 2.654 -9.729 1.00 96.56 92 ASP A O 1
ATOM 730 N N . ALA A 1 93 ? -5.040 1.299 -11.002 1.00 96.19 93 ALA A N 1
ATOM 731 C CA . ALA A 1 93 ? -4.903 0.257 -9.986 1.00 96.19 93 ALA A CA 1
ATOM 732 C C . ALA A 1 93 ? -4.208 0.790 -8.722 1.00 96.19 93 ALA A C 1
ATOM 734 O O . ALA A 1 93 ? -4.691 0.606 -7.602 1.00 96.19 93 ALA A O 1
ATOM 735 N N . VAL A 1 94 ? -3.093 1.505 -8.886 1.00 97.50 94 VAL A N 1
ATOM 736 C CA . VAL A 1 94 ? -2.337 2.111 -7.781 1.00 97.50 94 VAL A CA 1
ATOM 737 C C . VAL A 1 94 ? -3.161 3.191 -7.076 1.00 97.50 94 VAL A C 1
ATOM 739 O O . VAL A 1 94 ? -3.136 3.269 -5.844 1.00 97.50 94 VAL A O 1
ATOM 742 N N . HIS A 1 95 ? -3.953 3.971 -7.814 1.00 96.75 95 HIS A N 1
ATOM 743 C CA . HIS A 1 95 ? -4.844 4.962 -7.221 1.00 96.75 95 HIS A CA 1
ATOM 744 C C . HIS A 1 95 ? -5.944 4.319 -6.360 1.00 96.75 95 HIS A C 1
ATOM 746 O O . HIS A 1 95 ? -6.254 4.818 -5.274 1.00 96.75 95 HIS A O 1
ATOM 752 N N . GLU A 1 96 ? -6.507 3.180 -6.774 1.00 96.75 96 GLU A N 1
ATOM 753 C CA . GLU A 1 96 ? -7.475 2.439 -5.957 1.00 96.75 96 GLU A CA 1
ATOM 754 C C . GLU A 1 96 ? -6.868 1.949 -4.633 1.00 96.75 96 GLU A C 1
ATOM 756 O O . GLU A 1 96 ? -7.492 2.097 -3.573 1.00 96.75 96 GLU A O 1
ATOM 761 N N . TYR A 1 97 ? -5.642 1.414 -4.674 1.00 96.81 97 TYR A N 1
ATOM 762 C CA . TYR A 1 97 ? -4.872 1.064 -3.475 1.00 96.81 97 TYR A CA 1
ATOM 763 C C . TYR A 1 97 ? -4.672 2.281 -2.566 1.00 96.81 97 TYR A C 1
ATOM 765 O O . TYR A 1 97 ? -4.976 2.221 -1.373 1.00 96.81 97 TYR A O 1
ATOM 773 N N . TYR A 1 98 ? -4.222 3.403 -3.132 1.00 96.94 98 TYR A N 1
ATOM 774 C CA . TYR A 1 98 ? -4.007 4.645 -2.395 1.00 96.94 98 TYR A CA 1
ATOM 775 C C . TYR A 1 98 ? -5.284 5.115 -1.684 1.00 96.94 98 TYR A C 1
ATOM 777 O O . TYR A 1 98 ? -5.277 5.350 -0.475 1.00 96.94 98 TYR A O 1
ATOM 785 N N . LEU A 1 99 ? -6.415 5.195 -2.393 1.00 97.31 99 LEU A N 1
ATOM 786 C CA . LEU A 1 99 ? -7.682 5.641 -1.808 1.00 97.31 99 LEU A CA 1
ATOM 787 C C . LEU A 1 99 ? -8.164 4.716 -0.686 1.00 97.31 99 LEU A C 1
ATOM 789 O O . LEU A 1 99 ? -8.686 5.193 0.327 1.00 97.31 99 LEU A O 1
ATOM 793 N N . ARG A 1 100 ? -8.007 3.398 -0.854 1.00 97.19 100 ARG A N 1
ATOM 794 C CA . ARG A 1 100 ? -8.358 2.419 0.179 1.00 97.19 100 ARG A CA 1
ATOM 795 C C . ARG A 1 100 ? -7.482 2.591 1.419 1.00 97.19 100 ARG A C 1
ATOM 797 O O . ARG A 1 100 ? -8.032 2.694 2.519 1.00 97.19 100 ARG A O 1
ATOM 804 N N . TYR A 1 101 ? -6.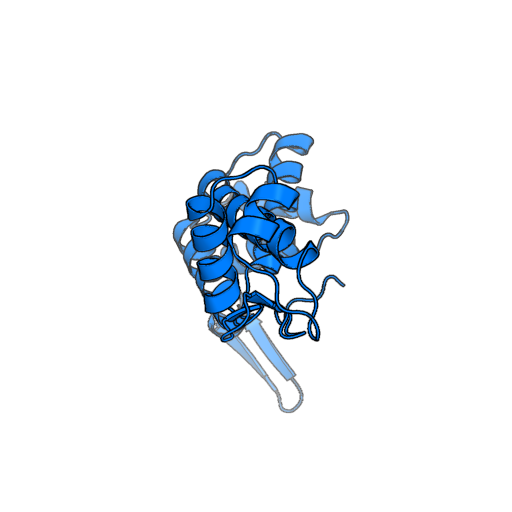165 2.704 1.236 1.00 97.06 101 TYR A N 1
ATOM 805 C CA . TYR A 1 101 ? -5.219 2.971 2.317 1.00 97.06 101 TYR A CA 1
ATOM 806 C C . TYR A 1 101 ? -5.582 4.256 3.068 1.00 97.06 101 TYR A C 1
ATOM 808 O O . TYR A 1 101 ? -5.735 4.225 4.287 1.00 97.06 101 TYR A O 1
ATOM 816 N N . MET A 1 102 ? -5.800 5.368 2.358 1.00 97.62 102 MET A N 1
ATOM 817 C CA . MET A 1 102 ? -6.083 6.671 2.971 1.00 97.62 102 MET A CA 1
ATOM 818 C C . MET A 1 102 ? -7.378 6.674 3.785 1.00 97.62 102 MET A C 1
ATOM 820 O O . MET A 1 102 ? -7.404 7.202 4.895 1.00 97.62 102 MET A O 1
ATOM 824 N N . LYS A 1 103 ? -8.445 6.039 3.285 1.00 97.94 103 LYS A N 1
ATOM 825 C CA . LYS A 1 103 ? -9.710 5.908 4.028 1.00 97.94 103 LYS A CA 1
ATOM 826 C C . LYS A 1 103 ? -9.557 5.053 5.286 1.00 97.94 103 LYS A C 1
ATOM 828 O O . LYS A 1 103 ? -10.119 5.390 6.329 1.00 97.94 103 LYS A O 1
ATOM 833 N N . GLY A 1 104 ? -8.811 3.952 5.189 1.00 98.00 104 GLY A N 1
ATOM 834 C CA . GLY A 1 104 ? -8.474 3.113 6.336 1.00 98.00 104 GLY A CA 1
ATOM 835 C C . GLY A 1 104 ? -7.640 3.874 7.364 1.00 98.00 104 GLY A C 1
ATOM 836 O O . GLY A 1 104 ? -7.964 3.866 8.548 1.00 98.00 104 GLY A O 1
ATOM 837 N N . HIS A 1 105 ? -6.613 4.589 6.909 1.00 97.25 105 HIS A N 1
ATOM 838 C CA . HIS A 1 105 ? -5.753 5.416 7.747 1.00 97.25 105 HIS A CA 1
ATOM 839 C C . HIS A 1 105 ? -6.542 6.527 8.455 1.00 97.25 105 HIS A C 1
ATOM 841 O O . HIS A 1 105 ? -6.379 6.717 9.654 1.00 97.25 105 HIS A O 1
ATOM 847 N N . GLU A 1 106 ? -7.449 7.217 7.758 1.00 98.25 106 GLU A N 1
ATOM 848 C CA . GLU A 1 106 ? -8.321 8.237 8.355 1.00 98.25 106 GLU A CA 1
ATOM 849 C C . GLU A 1 106 ? -9.179 7.668 9.498 1.00 98.25 106 GLU A C 1
ATOM 851 O O . GLU A 1 106 ? -9.271 8.294 10.554 1.00 98.25 106 GLU A O 1
ATOM 856 N N . LEU A 1 107 ? -9.757 6.469 9.317 1.00 98.50 107 LEU A N 1
ATOM 857 C CA . LEU A 1 107 ? -10.458 5.766 10.397 1.00 98.50 107 LEU A CA 1
ATOM 858 C C . LEU A 1 107 ? -9.503 5.447 11.550 1.00 98.50 107 LEU A C 1
ATOM 860 O O . LEU A 1 107 ? -9.824 5.709 12.706 1.00 98.50 107 LEU A O 1
ATOM 864 N N . ARG A 1 108 ? -8.329 4.902 11.229 1.00 97.75 108 ARG A N 1
ATOM 865 C CA . ARG A 1 108 ? -7.329 4.488 12.209 1.00 97.75 108 ARG A CA 1
ATOM 866 C C . ARG A 1 108 ? -6.864 5.641 13.099 1.00 97.75 108 ARG A C 1
ATOM 868 O O . ARG A 1 108 ? -6.727 5.442 14.297 1.00 97.75 108 ARG A O 1
ATOM 875 N N . MET A 1 109 ? -6.711 6.852 12.558 1.00 97.62 109 MET A N 1
ATOM 876 C CA . MET A 1 109 ? -6.349 8.041 13.349 1.00 97.62 109 MET A CA 1
ATOM 877 C C . MET A 1 109 ? -7.363 8.394 14.450 1.00 97.62 109 MET A C 1
ATOM 879 O O . MET A 1 109 ? -7.020 9.155 15.350 1.00 97.62 109 MET A O 1
ATOM 883 N N . GLN A 1 110 ? -8.601 7.890 14.377 1.00 97.94 110 GLN A N 1
ATOM 884 C CA . GLN A 1 110 ? -9.609 8.094 15.424 1.00 97.94 110 GLN A CA 1
ATOM 885 C C . GLN A 1 110 ? -9.567 7.023 16.517 1.00 97.94 110 GLN A C 1
ATOM 887 O O . GLN A 1 110 ? -10.256 7.175 17.526 1.00 97.94 110 GLN A O 1
ATOM 892 N N . LEU A 1 111 ? -8.818 5.937 16.310 1.00 98.00 111 LEU A N 1
ATOM 893 C CA . LEU A 1 111 ? -8.747 4.800 17.217 1.00 98.00 111 LEU A CA 1
ATOM 894 C C . LEU A 1 111 ? -7.613 4.973 18.231 1.00 98.00 111 LEU A C 1
ATOM 896 O O . LEU A 1 111 ? -6.578 5.572 17.951 1.00 98.00 111 LEU A O 1
ATOM 900 N N . GLU A 1 112 ? -7.802 4.377 19.403 1.00 97.06 112 GLU A N 1
ATOM 901 C CA . GLU A 1 112 ? -6.787 4.246 20.447 1.00 97.06 112 GLU A CA 1
ATOM 902 C C . GLU A 1 112 ? -6.645 2.760 20.810 1.00 97.06 112 GLU A C 1
ATOM 904 O O . GLU A 1 112 ? -7.597 1.996 20.648 1.00 97.06 112 GLU A O 1
ATOM 909 N N . GLU A 1 113 ? -5.481 2.330 21.306 1.00 96.75 113 GLU A N 1
ATOM 910 C CA . GLU A 1 113 ? -5.258 0.927 21.713 1.00 96.75 113 GLU A CA 1
ATOM 911 C C . GLU A 1 113 ? -6.051 0.545 22.981 1.00 96.75 113 GLU A C 1
ATOM 913 O O . GLU A 1 113 ? -6.556 -0.575 23.118 1.00 96.75 113 GLU A O 1
ATOM 918 N N . ASP A 1 114 ? -6.198 1.492 23.909 1.00 95.81 114 ASP A N 1
ATOM 919 C CA . ASP A 1 114 ? -6.823 1.257 25.216 1.00 95.81 114 ASP A CA 1
ATOM 920 C C . ASP A 1 114 ? -8.309 1.647 25.266 1.00 95.81 114 ASP A C 1
ATOM 922 O O . ASP A 1 114 ? -9.019 1.228 26.184 1.00 95.81 114 ASP A O 1
ATOM 926 N N . THR A 1 115 ? -8.798 2.402 24.275 1.00 96.56 115 THR A N 1
ATOM 927 C CA . THR A 1 115 ? -10.157 2.964 24.265 1.00 96.56 115 THR A CA 1
ATOM 928 C C . THR A 1 115 ? -10.905 2.560 22.988 1.00 96.56 115 THR A C 1
ATOM 930 O O . THR A 1 115 ? -10.791 3.238 21.964 1.00 96.56 115 THR A O 1
ATOM 933 N N . PRO A 1 116 ? -11.689 1.464 23.006 1.00 97.25 116 PRO A N 1
ATOM 934 C CA . PRO A 1 116 ? -12.534 1.105 21.873 1.00 97.25 116 PRO A CA 1
ATOM 935 C C . PRO A 1 116 ? -13.619 2.155 21.614 1.00 97.25 116 PRO A C 1
ATOM 937 O O . PRO A 1 116 ? -14.247 2.646 22.551 1.00 97.25 116 PRO A O 1
ATOM 940 N N . LYS A 1 117 ? -13.892 2.438 20.337 1.00 98.25 117 LYS A N 1
ATOM 941 C CA . LYS A 1 117 ? -14.957 3.350 19.897 1.00 98.25 117 LYS A CA 1
ATOM 942 C C . LYS A 1 117 ? -16.051 2.627 19.134 1.00 98.25 117 LYS A C 1
ATOM 944 O O . LYS A 1 117 ? -15.791 1.728 18.330 1.00 98.25 117 LYS A O 1
ATOM 949 N N . SER A 1 118 ? -17.296 3.033 19.355 1.00 98.25 118 SER A N 1
ATOM 950 C CA . SER A 1 118 ? -18.433 2.444 18.640 1.00 98.25 118 SER A CA 1
ATOM 951 C C . SER A 1 118 ? -18.465 2.878 17.169 1.00 98.25 118 SER A C 1
ATOM 953 O O . SER A 1 118 ? -18.015 3.966 16.816 1.00 98.25 118 SER A O 1
ATOM 955 N N . VAL A 1 119 ? -19.069 2.059 16.301 1.00 98.19 119 VAL A N 1
ATOM 956 C CA . VAL A 1 119 ? -19.243 2.393 14.873 1.00 98.19 119 VAL A CA 1
ATOM 957 C C . VAL A 1 119 ? -19.999 3.714 14.690 1.00 98.19 119 VAL A C 1
ATOM 959 O O . VAL A 1 119 ? -19.586 4.543 13.886 1.00 98.19 119 VAL A O 1
ATOM 962 N N . SER A 1 120 ? -21.053 3.950 15.475 1.00 97.88 120 SER A N 1
ATOM 963 C CA . SER A 1 120 ? -21.855 5.180 15.407 1.00 97.88 120 SER A CA 1
ATOM 964 C C . SER A 1 120 ? -21.096 6.435 15.850 1.00 97.88 120 SER A C 1
ATOM 966 O O . SER A 1 120 ? -21.326 7.529 15.331 1.00 97.88 120 SER A O 1
ATOM 968 N N . GLU A 1 121 ? -20.197 6.292 16.825 1.00 98.19 121 GLU A N 1
ATOM 969 C CA . GLU A 1 121 ? -19.321 7.377 17.276 1.00 98.19 121 GLU A CA 1
ATOM 970 C C . GLU A 1 121 ? -18.325 7.739 16.175 1.00 98.19 121 GLU A C 1
ATOM 972 O O . GLU A 1 121 ? -18.279 8.892 15.753 1.00 98.19 121 GLU A O 1
ATOM 977 N N . LEU A 1 122 ? -17.637 6.738 15.621 1.00 98.31 122 LEU A N 1
ATOM 978 C CA . LEU A 1 122 ? -16.693 6.906 14.513 1.00 98.31 122 LEU A CA 1
ATOM 979 C C . LEU A 1 122 ? -17.367 7.499 13.268 1.00 98.31 122 LEU A C 1
ATOM 981 O O . LEU A 1 122 ? -16.805 8.379 12.623 1.00 98.31 122 LEU A O 1
ATOM 985 N N . ALA A 1 123 ? -18.589 7.067 12.949 1.00 98.44 123 ALA A N 1
ATOM 986 C CA . ALA A 1 123 ? -19.376 7.611 11.844 1.00 98.44 123 ALA A CA 1
ATOM 987 C C . ALA A 1 123 ? -19.670 9.108 12.040 1.00 98.44 123 ALA A C 1
ATOM 989 O O . ALA A 1 123 ? -19.557 9.897 11.101 1.00 98.44 123 ALA A O 1
ATOM 990 N N . THR A 1 124 ? -19.980 9.512 13.276 1.00 98.19 124 THR A N 1
ATOM 991 C CA . THR A 1 124 ? -20.214 10.918 13.635 1.00 98.19 124 THR A CA 1
ATOM 992 C C . THR A 1 124 ? -18.930 11.741 13.547 1.00 98.19 124 THR A C 1
ATOM 994 O O . THR A 1 124 ? -18.935 12.804 12.930 1.00 98.19 124 THR A O 1
ATOM 997 N N . GLU A 1 125 ? -17.830 11.253 14.127 1.00 97.75 125 GLU A N 1
ATOM 998 C CA . GLU A 1 125 ? -16.529 11.939 14.122 1.00 97.75 125 GLU A CA 1
ATOM 999 C C . GLU A 1 125 ? -15.994 12.142 12.699 1.00 97.75 125 GLU A C 1
ATOM 1001 O O . GLU A 1 125 ? -15.528 13.227 12.355 1.00 97.75 125 GLU A O 1
ATOM 1006 N N . LEU A 1 126 ? -16.128 11.122 11.850 1.00 97.69 126 LEU A N 1
ATOM 1007 C CA . LEU A 1 126 ? -15.658 11.140 10.465 1.00 97.69 126 LEU A CA 1
ATOM 1008 C C . LEU A 1 126 ? -16.666 11.756 9.486 1.00 97.69 126 LEU A C 1
ATOM 1010 O O . LEU A 1 126 ? -16.342 11.942 8.316 1.00 97.69 126 LEU A O 1
ATOM 1014 N N . SER A 1 127 ? -17.886 12.079 9.932 1.00 97.94 127 SER A N 1
ATOM 1015 C CA . SER A 1 127 ? -18.982 12.553 9.071 1.00 97.94 127 SER A CA 1
ATOM 1016 C C . SER A 1 127 ? -19.281 11.615 7.887 1.00 97.94 127 SER A C 1
ATOM 1018 O O . SER A 1 127 ? -19.523 12.060 6.763 1.00 97.94 127 SER A O 1
ATOM 1020 N N . VAL A 1 128 ? -19.284 10.305 8.142 1.00 98.38 128 VAL A N 1
ATOM 1021 C CA . VAL A 1 128 ? -19.604 9.252 7.163 1.00 98.38 128 VAL A CA 1
ATOM 1022 C C . VAL A 1 128 ? -20.724 8.348 7.682 1.00 98.38 128 VAL A C 1
ATOM 1024 O O . VAL A 1 128 ? -21.186 8.500 8.807 1.00 98.38 128 VAL A O 1
ATOM 1027 N N . SER A 1 129 ? -21.203 7.410 6.864 1.00 98.56 129 SER A N 1
ATOM 1028 C CA . SER A 1 129 ? -22.177 6.413 7.320 1.00 98.56 129 SER A CA 1
ATOM 1029 C C . SER A 1 129 ? -21.514 5.286 8.115 1.00 98.56 129 SER A C 1
ATOM 1031 O O . SER A 1 129 ? -20.358 4.942 7.872 1.00 98.56 129 SER A O 1
ATOM 1033 N N . ASP A 1 130 ? -22.284 4.628 8.981 1.00 98.50 130 ASP A N 1
ATOM 1034 C CA . ASP A 1 130 ? -21.881 3.388 9.658 1.00 98.50 130 ASP A CA 1
ATOM 1035 C C . ASP A 1 130 ? -21.370 2.333 8.655 1.00 98.50 130 ASP A C 1
ATOM 1037 O O . ASP A 1 130 ? -20.360 1.678 8.892 1.00 98.50 130 ASP A O 1
ATOM 1041 N N . GLU A 1 131 ? -22.006 2.217 7.483 1.00 98.50 131 GLU A N 1
ATOM 1042 C CA . GLU A 1 131 ? -21.570 1.310 6.409 1.00 98.50 131 GLU A CA 1
ATOM 1043 C C . GLU A 1 131 ? -20.185 1.663 5.838 1.00 98.50 131 GLU A C 1
ATOM 1045 O O . GLU A 1 131 ? -19.435 0.777 5.429 1.00 98.50 131 GLU A O 1
ATOM 1050 N N . GLU A 1 132 ? -19.835 2.951 5.761 1.00 98.44 132 GLU A N 1
ATOM 1051 C CA . GLU A 1 132 ? -18.497 3.385 5.347 1.00 98.44 132 GLU A CA 1
ATOM 1052 C C . GLU A 1 132 ? -17.463 3.073 6.432 1.00 98.44 132 GLU A C 1
ATOM 1054 O O . GLU A 1 132 ? -16.379 2.594 6.096 1.00 98.44 132 GLU A O 1
ATOM 1059 N N . VAL A 1 133 ? -17.798 3.268 7.713 1.00 98.69 133 VAL A N 1
ATOM 1060 C CA . VAL A 1 133 ? -16.933 2.861 8.833 1.00 98.69 133 VAL A CA 1
ATOM 1061 C C . VAL A 1 133 ? -16.665 1.362 8.781 1.00 98.69 133 VAL A C 1
ATOM 1063 O O . VAL A 1 133 ? -15.511 0.954 8.867 1.00 98.69 133 VAL A O 1
ATOM 1066 N N . GLU A 1 134 ? -17.693 0.541 8.565 1.00 98.50 134 GLU A N 1
ATOM 1067 C CA . GLU A 1 134 ? -17.545 -0.914 8.454 1.00 98.50 134 GLU A CA 1
ATOM 1068 C C . GLU A 1 134 ? -16.652 -1.320 7.272 1.00 98.50 134 GLU A C 1
ATOM 1070 O O . GLU A 1 134 ? -15.784 -2.183 7.411 1.00 98.50 134 GLU A O 1
ATOM 1075 N N . ARG A 1 135 ? -16.784 -0.659 6.113 1.00 98.38 135 ARG A N 1
ATOM 1076 C CA . ARG A 1 135 ? -15.901 -0.910 4.958 1.00 98.38 135 ARG A CA 1
ATOM 1077 C C . ARG A 1 135 ? -14.443 -0.549 5.244 1.00 98.38 135 ARG A C 1
ATOM 1079 O O . ARG A 1 135 ? -13.546 -1.295 4.857 1.00 98.38 135 ARG A O 1
ATOM 1086 N N . ARG A 1 136 ? -14.196 0.571 5.924 1.00 98.50 136 ARG A N 1
ATOM 1087 C CA . ARG A 1 136 ? -12.847 0.988 6.341 1.00 98.50 136 ARG A CA 1
ATOM 1088 C C . ARG A 1 136 ? -12.274 0.062 7.413 1.00 98.50 136 ARG A C 1
ATOM 1090 O O . ARG A 1 136 ? -11.098 -0.282 7.352 1.00 98.50 136 ARG A O 1
ATOM 1097 N N . TYR A 1 137 ? -13.105 -0.380 8.356 1.00 98.56 137 TYR A N 1
ATOM 1098 C CA . TYR A 1 137 ? -12.729 -1.346 9.383 1.00 98.56 137 TYR A CA 1
ATOM 1099 C C . TYR A 1 137 ? -12.317 -2.681 8.767 1.00 98.56 137 TYR A C 1
ATOM 1101 O O . TYR A 1 137 ? -11.269 -3.195 9.132 1.00 98.56 137 TYR A O 1
ATOM 1109 N N . ALA A 1 138 ? -13.069 -3.205 7.794 1.00 98.38 138 ALA A N 1
ATOM 1110 C CA . ALA A 1 138 ? -12.728 -4.460 7.122 1.00 98.38 138 ALA A CA 1
ATOM 1111 C C . ALA A 1 138 ? -11.321 -4.429 6.493 1.00 98.38 138 ALA A C 1
ATOM 1113 O O . ALA A 1 138 ? -10.583 -5.409 6.570 1.00 98.38 138 ALA A O 1
ATOM 1114 N N . TYR A 1 139 ? -10.920 -3.286 5.927 1.00 97.75 139 TYR A N 1
ATOM 1115 C CA . TYR A 1 139 ? -9.550 -3.074 5.456 1.00 97.75 139 TYR A CA 1
ATOM 1116 C C . TYR A 1 139 ? -8.525 -3.115 6.604 1.00 97.75 139 TYR A C 1
ATOM 1118 O O . TYR A 1 139 ? -7.516 -3.809 6.504 1.00 97.75 139 TYR A O 1
ATOM 1126 N N . LEU A 1 140 ? -8.774 -2.401 7.709 1.00 98.25 140 LEU A N 1
ATOM 1127 C CA . LEU A 1 140 ? -7.862 -2.402 8.860 1.00 98.25 140 LEU A CA 1
ATOM 1128 C C . LEU A 1 140 ? -7.754 -3.792 9.505 1.00 98.25 140 LEU A C 1
ATOM 1130 O O . LEU A 1 140 ? -6.660 -4.212 9.874 1.00 98.25 140 LEU A O 1
ATOM 1134 N N . GLU A 1 141 ? -8.866 -4.517 9.610 1.00 98.19 141 GLU A N 1
ATOM 1135 C CA . GLU A 1 141 ? -8.939 -5.877 10.144 1.00 98.19 141 GLU A CA 1
ATOM 1136 C C . GLU A 1 141 ? -8.160 -6.865 9.268 1.00 98.19 141 GLU A C 1
ATOM 1138 O O . GLU A 1 141 ? -7.400 -7.677 9.795 1.00 98.19 141 GLU A O 1
ATOM 1143 N N . GLN A 1 142 ? -8.269 -6.758 7.936 1.00 97.25 142 GLN A N 1
ATOM 1144 C CA . GLN A 1 142 ? -7.539 -7.606 6.986 1.00 97.25 142 GLN A CA 1
ATOM 1145 C C . GLN A 1 142 ? -6.025 -7.613 7.248 1.00 97.25 142 GLN A C 1
ATOM 1147 O O . GLN A 1 142 ? -5.384 -8.661 7.151 1.00 97.25 142 GLN A O 1
ATOM 1152 N N . TYR A 1 143 ? -5.451 -6.456 7.582 1.00 96.75 143 TYR A N 1
ATOM 1153 C CA . TYR A 1 143 ? -4.020 -6.312 7.868 1.00 96.75 143 TYR A CA 1
ATOM 1154 C C . TYR A 1 143 ? -3.686 -6.422 9.367 1.00 96.75 143 TYR A C 1
ATOM 1156 O O . TYR A 1 143 ? -2.514 -6.479 9.759 1.00 96.75 143 TYR A O 1
ATOM 1164 N N . GLY A 1 144 ? -4.713 -6.549 10.211 1.00 97.38 144 GLY A N 1
ATOM 1165 C CA . GLY A 1 144 ? -4.601 -6.643 11.661 1.00 97.38 144 GLY A CA 1
ATOM 1166 C C . GLY A 1 144 ? -4.180 -5.332 12.316 1.00 97.38 144 GLY A C 1
ATOM 1167 O O . GLY A 1 144 ? -3.482 -5.381 13.317 1.00 97.38 144 GLY A O 1
ATOM 1168 N N . PHE A 1 145 ? -4.536 -4.189 11.726 1.00 97.88 145 PHE A N 1
ATOM 1169 C CA . PHE A 1 145 ? -4.275 -2.850 12.265 1.00 97.88 145 PHE A CA 1
ATOM 1170 C C . PHE A 1 145 ? -5.320 -2.414 13.290 1.00 97.88 145 PHE A C 1
ATOM 1172 O O . PHE A 1 145 ? -5.003 -1.651 14.199 1.00 97.88 145 PHE A O 1
ATOM 1179 N N . ALA A 1 146 ? -6.541 -2.928 13.173 1.00 98.31 146 ALA A N 1
ATOM 1180 C CA . ALA A 1 146 ? -7.614 -2.715 14.130 1.00 98.31 146 ALA A CA 1
ATOM 1181 C C . ALA A 1 146 ? -8.293 -4.043 14.462 1.00 98.31 146 ALA A C 1
ATOM 1183 O O . ALA A 1 146 ? -8.273 -4.980 13.661 1.00 98.31 146 ALA A O 1
ATOM 1184 N N . GLU A 1 147 ? -8.929 -4.102 15.626 1.00 98.25 147 GLU A N 1
ATOM 1185 C CA . GLU A 1 147 ? -9.737 -5.245 16.043 1.00 98.25 147 GLU A CA 1
ATOM 1186 C C . GLU A 1 147 ? -11.071 -4.805 16.649 1.00 98.25 147 GLU A C 1
ATOM 1188 O O . GLU A 1 147 ? -11.205 -3.701 17.190 1.00 98.25 147 GLU A O 1
ATOM 1193 N N . ARG A 1 148 ? -12.070 -5.690 16.570 1.00 97.94 148 ARG A N 1
ATOM 1194 C CA . ARG A 1 148 ? -13.385 -5.502 17.185 1.00 97.94 148 ARG A CA 1
ATOM 1195 C C . ARG A 1 148 ? -13.451 -6.173 18.549 1.00 97.94 148 ARG A C 1
ATOM 1197 O O . ARG A 1 148 ? -13.186 -7.364 18.696 1.00 97.94 148 ARG A O 1
ATOM 1204 N N . THR A 1 149 ? -13.894 -5.408 19.534 1.00 96.31 149 THR A N 1
ATOM 1205 C CA . THR A 1 149 ? -14.187 -5.852 20.896 1.00 96.31 149 THR A CA 1
ATOM 1206 C C . THR A 1 149 ? -15.698 -5.836 21.142 1.00 96.31 149 THR A C 1
ATOM 1208 O O . THR A 1 149 ? -16.494 -5.491 20.266 1.00 96.31 149 THR A O 1
ATOM 1211 N N . SER A 1 150 ? -16.125 -6.197 22.354 1.00 94.38 150 SER A N 1
ATOM 1212 C CA . SER A 1 150 ? -17.520 -6.027 22.778 1.00 94.38 150 SER A CA 1
ATOM 1213 C C . SER A 1 150 ? -17.951 -4.562 22.911 1.00 94.38 150 SER A C 1
ATOM 1215 O O . SER A 1 150 ? -19.149 -4.295 22.945 1.00 94.38 150 SER A O 1
ATOM 1217 N N . GLU A 1 151 ? -16.997 -3.634 23.024 1.00 93.38 151 GLU A N 1
ATOM 1218 C CA . GLU A 1 151 ? -17.241 -2.208 23.281 1.00 93.38 151 GLU A CA 1
ATOM 1219 C C . GLU A 1 151 ? -17.085 -1.345 22.021 1.00 93.38 151 GLU A C 1
ATOM 1221 O O . GLU A 1 151 ? -17.619 -0.240 21.965 1.00 93.38 151 GLU A O 1
ATOM 1226 N N . GLY A 1 152 ? -16.417 -1.852 20.981 1.00 97.19 152 GLY A N 1
ATOM 1227 C CA . GLY A 1 152 ? -16.221 -1.113 19.740 1.00 97.19 152 GLY A CA 1
ATOM 1228 C C . GLY A 1 152 ? -15.043 -1.618 18.919 1.00 97.19 152 GLY A C 1
ATOM 1229 O O . GLY A 1 152 ? -14.659 -2.782 19.001 1.00 97.19 152 GLY A O 1
ATOM 1230 N N . ILE A 1 153 ? -14.473 -0.730 18.118 1.00 98.56 153 ILE A N 1
ATOM 1231 C CA . ILE A 1 153 ? -13.252 -0.939 17.342 1.00 98.56 153 ILE A CA 1
ATOM 1232 C C . ILE A 1 153 ? -12.111 -0.232 18.071 1.00 98.56 153 ILE A C 1
ATOM 1234 O O . ILE A 1 153 ? -12.295 0.885 18.553 1.00 98.56 153 ILE A O 1
ATOM 1238 N N . ARG A 1 154 ? -10.936 -0.855 18.133 1.00 98.25 154 ARG A N 1
ATOM 1239 C CA . ARG A 1 154 ? -9.714 -0.234 18.661 1.00 98.25 154 ARG A CA 1
ATOM 1240 C C . ARG A 1 154 ? -8.512 -0.487 17.763 1.00 98.25 154 ARG A C 1
ATOM 1242 O O . ARG A 1 154 ? -8.538 -1.410 16.946 1.00 98.25 154 ARG A O 1
ATOM 1249 N N . ASP A 1 155 ? -7.473 0.322 17.933 1.00 98.31 155 ASP A N 1
ATOM 1250 C CA . ASP A 1 155 ? -6.179 0.090 17.291 1.00 98.31 155 ASP A CA 1
ATOM 1251 C C . ASP A 1 155 ? -5.465 -1.102 17.952 1.00 98.31 155 ASP A C 1
ATOM 1253 O O . ASP A 1 155 ? -5.748 -1.465 19.093 1.00 98.31 155 ASP A O 1
ATOM 1257 N N . THR A 1 156 ? -4.543 -1.723 17.226 1.00 97.94 156 THR A N 1
ATOM 1258 C CA . THR A 1 156 ? -3.737 -2.865 17.697 1.00 97.94 156 THR A CA 1
ATOM 1259 C C . THR A 1 156 ? -2.266 -2.512 17.929 1.00 97.94 156 THR A C 1
ATOM 1261 O O . THR A 1 156 ? -1.495 -3.371 18.355 1.00 97.94 156 THR A O 1
ATOM 1264 N N . GLY A 1 157 ? -1.840 -1.304 17.550 1.00 95.88 157 GLY A N 1
ATOM 1265 C CA . GLY A 1 157 ? -0.441 -0.877 17.507 1.00 95.88 157 GLY A CA 1
ATOM 1266 C C . GLY A 1 157 ? 0.376 -1.503 16.366 1.00 95.88 157 GLY A C 1
ATOM 1267 O O . GLY A 1 157 ? 1.557 -1.200 16.201 1.00 95.88 157 GLY A O 1
ATOM 1268 N N . LYS A 1 158 ? -0.213 -2.389 15.548 1.00 95.06 158 LYS A N 1
ATOM 1269 C CA . LYS A 1 158 ? 0.494 -3.056 14.445 1.00 95.06 158 LYS A CA 1
ATOM 1270 C C . LYS A 1 158 ? 0.646 -2.127 13.242 1.00 95.06 158 LYS A C 1
ATOM 1272 O O . LYS A 1 158 ? -0.309 -1.469 12.843 1.00 95.06 158 LYS A O 1
ATOM 1277 N N . HIS A 1 159 ? 1.802 -2.133 12.594 1.00 90.56 159 HIS A N 1
ATOM 1278 C CA . HIS A 1 159 ? 2.043 -1.415 11.339 1.00 90.56 159 HIS A CA 1
ATOM 1279 C C . HIS A 1 159 ? 2.447 -2.396 10.238 1.00 90.56 159 HIS A C 1
ATOM 1281 O O . HIS A 1 159 ? 2.790 -3.545 10.538 1.00 90.56 159 HIS A O 1
ATOM 1287 N N . ASP A 1 160 ? 2.359 -1.972 8.976 1.00 90.12 160 ASP A N 1
ATOM 1288 C CA . ASP A 1 160 ? 3.004 -2.736 7.911 1.00 90.12 160 ASP A CA 1
ATOM 1289 C C . ASP A 1 160 ? 4.528 -2.706 8.065 1.00 90.12 160 ASP A C 1
ATOM 1291 O O . ASP A 1 160 ? 5.098 -1.888 8.790 1.00 90.12 160 ASP A O 1
ATOM 1295 N N . GLU A 1 161 ? 5.188 -3.670 7.428 1.00 92.00 161 GLU A N 1
ATOM 1296 C CA . GLU A 1 161 ? 6.639 -3.839 7.522 1.00 92.00 161 GLU A CA 1
ATOM 1297 C C . GLU A 1 161 ? 7.410 -2.830 6.659 1.00 92.00 161 GLU A C 1
ATOM 1299 O O . GLU A 1 161 ? 8.643 -2.809 6.684 1.00 92.00 161 GLU A O 1
ATOM 1304 N N . PHE A 1 162 ? 6.713 -1.999 5.877 1.00 90.62 162 PHE A N 1
ATOM 1305 C CA . PHE A 1 162 ? 7.356 -1.028 5.012 1.00 90.62 162 PHE A CA 1
ATOM 1306 C C . PHE A 1 162 ? 7.675 0.257 5.776 1.00 90.62 162 PHE A C 1
ATOM 1308 O O . PHE A 1 162 ? 6.807 0.958 6.286 1.00 90.62 162 PHE A O 1
ATOM 1315 N N . THR A 1 163 ? 8.953 0.618 5.800 1.00 82.12 163 THR A N 1
ATOM 1316 C CA . THR A 1 163 ? 9.419 1.886 6.363 1.00 82.12 163 THR A CA 1
ATOM 1317 C C . THR A 1 163 ? 10.025 2.744 5.269 1.00 82.12 163 THR A C 1
ATOM 1319 O O . THR A 1 163 ? 10.942 2.296 4.575 1.00 82.12 163 THR A O 1
ATOM 1322 N N . ARG A 1 164 ? 9.560 3.993 5.160 1.00 74.88 164 ARG A N 1
ATOM 1323 C CA . ARG A 1 164 ? 10.201 5.012 4.321 1.00 74.88 164 ARG A CA 1
ATOM 1324 C C . ARG A 1 164 ? 11.621 5.256 4.847 1.00 74.88 164 ARG A C 1
ATOM 1326 O O . ARG A 1 164 ? 11.807 5.381 6.060 1.00 74.88 164 ARG A O 1
ATOM 1333 N N . SER A 1 165 ? 12.604 5.236 3.948 1.00 61.06 165 SER A N 1
ATOM 1334 C CA . SER A 1 165 ? 14.028 5.429 4.263 1.00 61.06 165 SER A CA 1
ATOM 1335 C C . SER A 1 165 ? 14.374 6.871 4.600 1.00 61.06 165 SER A C 1
ATOM 1337 O O . SER A 1 165 ? 13.786 7.760 3.946 1.00 61.06 165 SER A O 1
#

Secondary structure (DSSP, 8-state):
-GGGPEEEEE-SS-EEEE--HHHHHHHHHHH--TTHHHHHHHHHTS---HHHHHHHHHHHHHHHTSSHHHHHHHHHHHHHHHHH----TTHHHHHHHHHHHHHHHHHHTT--SS--B-HHHHHHHHTS-HHHHHHHHHHHHHHTSEEE-SS-EEE-----S----